Protein AF-A0A1Y5Q2L4-F1 (afdb_monomer_lite)

Radius of gyration: 28.0 Å; chains: 1; bounding box: 73×23×75 Å

Sequence (76 aa):
MRFRPQYVLIAFLALTLAACGSGMVKRVSEPAAGIQQLTVGNDGNWEVELRLRNYSSMPMRFDDIALASAMSSTHL

Secondary structure (DSSP, 8-state):
----HHHHHHHHHHHHHHHHS------PPPPEEEEEEEEE-TTS-EEEEEEEE--SSS------------------

Structure (mmCIF, N/CA/C/O backbone):
data_AF-A0A1Y5Q2L4-F1
#
_entry.id   AF-A0A1Y5Q2L4-F1
#
loop_
_atom_site.group_PDB
_atom_site.id
_atom_site.type_symbol
_atom_site.label_atom_id
_atom_site.label_alt_id
_atom_site.label_comp_id
_atom_site.label_asym_id
_atom_site.label_entity_id
_atom_site.label_seq_id
_atom_site.pdbx_PDB_ins_code
_atom_site.Cartn_x
_atom_site.Cartn_y
_atom_site.Cartn_z
_atom_site.occupancy
_atom_site.B_iso_or_equiv
_atom_site.auth_seq_id
_atom_site.auth_comp_id
_atom_site.auth_asym_id
_atom_site.auth_atom_id
_atom_site.pdbx_PDB_model_num
ATOM 1 N N . MET A 1 1 ? 48.845 -7.089 -35.546 1.00 52.12 1 MET A N 1
ATOM 2 C CA . MET A 1 1 ? 47.967 -7.748 -34.553 1.00 52.12 1 MET A CA 1
ATOM 3 C C . MET A 1 1 ? 46.813 -8.408 -35.294 1.00 52.12 1 MET A C 1
ATOM 5 O O . MET A 1 1 ? 46.028 -7.708 -35.917 1.00 52.12 1 MET A O 1
ATOM 9 N N . ARG A 1 2 ? 46.754 -9.742 -35.336 1.00 67.75 2 ARG A N 1
ATOM 10 C CA . ARG A 1 2 ? 45.701 -10.479 -36.054 1.00 67.75 2 ARG A CA 1
ATOM 11 C C . ARG A 1 2 ? 44.518 -10.628 -35.093 1.00 67.75 2 ARG A C 1
ATOM 13 O O . ARG A 1 2 ? 44.566 -11.461 -34.192 1.00 67.75 2 ARG A O 1
ATOM 20 N N . PHE A 1 3 ? 43.519 -9.755 -35.216 1.00 68.25 3 PHE A N 1
ATOM 21 C CA . PHE A 1 3 ? 42.329 -9.793 -34.365 1.00 68.25 3 PHE A CA 1
ATOM 22 C C . PHE A 1 3 ? 41.570 -11.093 -34.621 1.00 68.25 3 PHE A C 1
ATOM 24 O O . PHE A 1 3 ? 41.032 -11.315 -35.704 1.00 68.25 3 PHE A O 1
ATOM 31 N N . ARG A 1 4 ? 41.581 -11.991 -33.632 1.00 85.69 4 ARG A N 1
ATOM 32 C CA . ARG A 1 4 ? 40.840 -13.250 -33.716 1.00 85.69 4 ARG A CA 1
ATOM 33 C C . ARG A 1 4 ? 39.355 -12.923 -33.504 1.00 85.69 4 ARG A C 1
ATOM 35 O O . ARG A 1 4 ? 39.038 -12.292 -32.494 1.00 85.69 4 ARG A O 1
ATOM 42 N N . PRO A 1 5 ? 38.448 -13.361 -34.393 1.00 86.25 5 PRO A N 1
ATOM 43 C CA . PRO A 1 5 ? 37.027 -12.994 -34.350 1.00 86.25 5 PRO A CA 1
ATOM 44 C C . PRO A 1 5 ? 36.336 -13.398 -33.038 1.00 86.25 5 PRO A C 1
ATOM 46 O O . PRO A 1 5 ? 35.404 -12.735 -32.597 1.00 86.25 5 PRO A O 1
ATOM 49 N N . GLN A 1 6 ? 36.857 -14.420 -32.352 1.00 89.31 6 GLN A N 1
ATOM 50 C CA . GLN A 1 6 ? 36.422 -14.830 -31.014 1.00 89.31 6 GLN A CA 1
ATOM 51 C C . GLN A 1 6 ? 36.429 -13.687 -29.981 1.00 89.31 6 GLN A C 1
ATOM 53 O O . GLN A 1 6 ? 35.533 -13.616 -29.148 1.00 89.31 6 GLN A O 1
ATOM 58 N N . TYR A 1 7 ? 37.396 -12.763 -30.044 1.00 91.75 7 TYR A N 1
ATOM 59 C CA . TYR A 1 7 ? 37.481 -11.658 -29.083 1.00 91.75 7 TYR A CA 1
ATOM 60 C C . TYR A 1 7 ? 36.401 -10.603 -29.324 1.00 91.75 7 TYR A C 1
ATOM 62 O O . TYR A 1 7 ? 35.906 -10.013 -28.370 1.00 91.75 7 TYR A O 1
ATOM 70 N N . VAL A 1 8 ? 36.002 -10.408 -30.584 1.00 92.38 8 VAL A N 1
ATOM 71 C CA . VAL A 1 8 ? 34.897 -9.511 -30.949 1.00 92.38 8 VAL A CA 1
ATOM 72 C C . VAL A 1 8 ? 33.581 -10.068 -30.416 1.00 92.38 8 VAL A C 1
ATOM 74 O O . VAL A 1 8 ? 32.806 -9.330 -29.818 1.00 92.38 8 VAL A O 1
ATOM 77 N N . LEU A 1 9 ? 33.362 -11.379 -30.558 1.00 94.31 9 LEU A N 1
ATOM 78 C CA . LEU A 1 9 ? 32.160 -12.044 -30.055 1.00 94.31 9 LEU A CA 1
ATOM 79 C C . LEU A 1 9 ? 32.058 -11.955 -28.524 1.00 94.31 9 LEU A C 1
ATOM 81 O O . LEU A 1 9 ? 31.006 -11.609 -27.993 1.00 94.31 9 LEU A O 1
ATOM 85 N N . ILE A 1 10 ? 33.163 -12.218 -27.817 1.00 94.31 10 ILE A N 1
ATOM 86 C CA . ILE A 1 10 ? 33.217 -12.135 -26.350 1.00 94.31 10 ILE A CA 1
ATOM 87 C C . ILE A 1 10 ? 32.960 -10.701 -25.879 1.00 94.31 10 ILE A C 1
ATOM 89 O O . ILE A 1 10 ? 32.164 -10.495 -24.964 1.00 94.31 10 ILE A O 1
ATOM 93 N N . ALA A 1 11 ? 33.587 -9.707 -26.514 1.00 93.75 11 ALA A N 1
ATOM 94 C CA . ALA A 1 11 ? 33.375 -8.301 -26.175 1.00 93.75 11 ALA A CA 1
ATOM 95 C C . ALA A 1 11 ? 31.922 -7.864 -26.417 1.00 93.75 11 ALA A C 1
ATOM 97 O O . ALA A 1 11 ? 31.345 -7.159 -25.591 1.00 93.75 11 ALA A O 1
ATOM 98 N N . PHE A 1 12 ? 31.313 -8.322 -27.513 1.00 94.06 12 PHE A N 1
ATOM 99 C CA . PHE A 1 12 ? 29.915 -8.040 -27.821 1.00 94.06 12 PHE A CA 1
ATOM 100 C C . PHE A 1 12 ? 28.968 -8.657 -26.782 1.00 94.06 12 PHE A C 1
ATOM 102 O O . PHE A 1 12 ? 28.120 -7.952 -26.239 1.00 94.06 12 PHE A O 1
ATOM 109 N N . L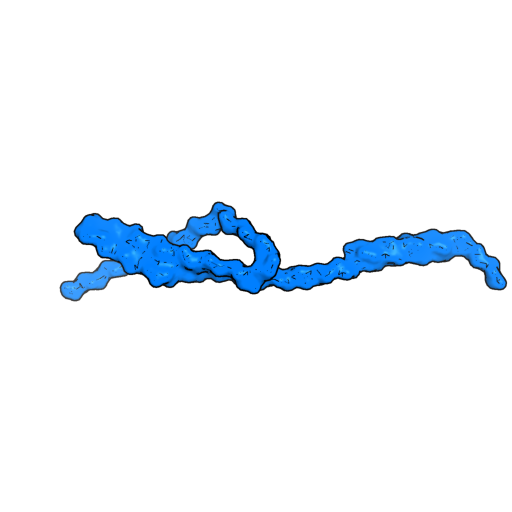EU A 1 13 ? 29.161 -9.933 -26.423 1.00 93.88 13 LEU A N 1
ATOM 110 C CA . LEU A 1 13 ? 28.382 -10.577 -25.359 1.00 93.88 13 LEU A CA 1
ATOM 111 C C . LEU A 1 13 ? 28.534 -9.843 -24.021 1.00 93.88 13 LEU A C 1
ATOM 113 O O . LEU A 1 13 ? 27.532 -9.557 -23.367 1.00 93.88 13 LEU A O 1
ATOM 117 N N . ALA A 1 14 ? 29.758 -9.481 -23.636 1.00 92.00 14 ALA A N 1
ATOM 118 C CA . ALA A 1 14 ? 30.012 -8.762 -22.389 1.00 92.00 14 ALA A CA 1
ATOM 119 C C . ALA A 1 14 ? 29.280 -7.408 -22.335 1.00 92.00 14 ALA A C 1
ATOM 121 O O . ALA A 1 14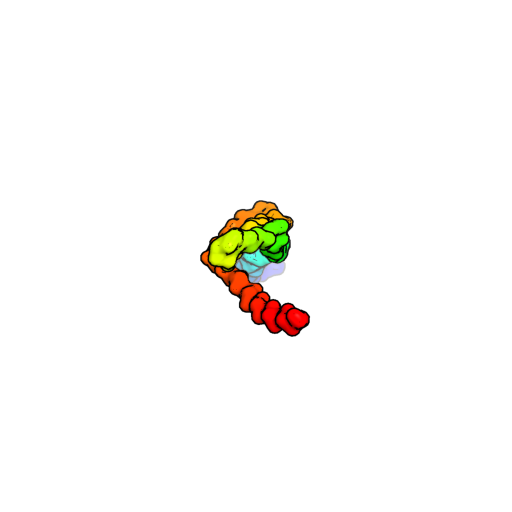 ? 28.688 -7.071 -21.309 1.00 92.00 14 ALA A O 1
ATOM 122 N N . LEU A 1 15 ? 29.256 -6.663 -23.446 1.00 91.56 15 LEU A N 1
ATOM 123 C CA . LEU A 1 15 ? 28.521 -5.398 -23.555 1.00 91.56 15 LEU A CA 1
ATOM 124 C C . LEU A 1 15 ? 27.006 -5.594 -23.435 1.00 91.56 15 LEU A C 1
ATOM 126 O O . LEU A 1 15 ? 26.346 -4.832 -22.730 1.00 91.56 15 LEU A O 1
ATOM 130 N N . THR A 1 16 ? 26.452 -6.629 -24.073 1.00 90.38 16 THR A N 1
ATOM 131 C CA . THR A 1 16 ? 25.013 -6.926 -23.963 1.00 90.38 16 THR A CA 1
ATOM 132 C C . THR A 1 16 ? 24.607 -7.329 -22.543 1.00 90.38 16 THR A C 1
ATOM 134 O O . THR A 1 16 ? 23.569 -6.883 -22.059 1.00 90.38 16 THR A O 1
ATOM 137 N N . LEU A 1 17 ? 25.446 -8.093 -21.831 1.00 89.25 17 LEU A N 1
ATOM 138 C CA . LEU A 1 17 ? 25.203 -8.451 -20.429 1.00 89.25 17 LEU A CA 1
ATOM 139 C C . LEU A 1 17 ? 25.265 -7.224 -19.510 1.00 89.25 17 LEU A C 1
ATOM 141 O O . LEU A 1 17 ? 24.415 -7.074 -18.632 1.00 89.25 17 LEU A O 1
ATOM 145 N N . ALA A 1 18 ? 26.232 -6.328 -19.728 1.00 86.62 18 ALA A N 1
ATOM 146 C CA . ALA A 1 18 ? 26.359 -5.095 -18.952 1.00 86.62 18 ALA A CA 1
ATOM 147 C C . ALA A 1 18 ? 25.145 -4.159 -19.122 1.00 86.62 18 ALA A C 1
ATOM 149 O O . ALA A 1 18 ? 24.774 -3.456 -18.182 1.00 86.62 18 ALA A O 1
ATOM 150 N N . ALA A 1 19 ? 24.492 -4.180 -20.288 1.00 82.69 19 ALA A N 1
ATOM 151 C CA . ALA A 1 19 ? 23.305 -3.372 -20.564 1.00 82.69 19 ALA A CA 1
ATOM 152 C C . ALA A 1 19 ? 22.027 -3.878 -19.865 1.00 82.69 19 ALA A C 1
ATOM 154 O O . ALA A 1 19 ? 21.139 -3.079 -19.581 1.00 82.69 19 ALA A O 1
ATOM 155 N N . CYS A 1 20 ? 21.925 -5.172 -19.542 1.00 81.31 20 CYS A N 1
ATOM 156 C CA . CYS A 1 20 ? 20.758 -5.718 -18.833 1.00 81.31 20 CYS A CA 1
ATOM 157 C C . CYS A 1 20 ? 20.725 -5.368 -17.334 1.00 81.31 20 CYS A C 1
ATOM 159 O O . CYS A 1 20 ? 19.660 -5.412 -16.723 1.00 81.31 20 CYS A O 1
ATOM 161 N N . GLY A 1 21 ? 21.871 -5.043 -16.727 1.00 69.81 21 GLY A N 1
ATOM 162 C CA . GLY A 1 21 ? 21.987 -4.804 -15.282 1.00 69.81 21 GLY A CA 1
ATOM 163 C C . GLY A 1 21 ? 21.969 -3.333 -14.857 1.00 69.81 21 GLY A C 1
ATOM 164 O O . GLY A 1 21 ? 21.939 -3.053 -13.662 1.00 69.81 21 GLY A O 1
ATOM 165 N N . SER A 1 22 ? 22.001 -2.385 -15.798 1.00 69.56 22 SER A N 1
ATOM 166 C CA . SER A 1 22 ? 22.192 -0.951 -15.515 1.00 69.56 22 SER A CA 1
ATOM 167 C C . SER A 1 22 ? 20.897 -0.168 -15.250 1.00 69.56 22 SER A C 1
ATOM 169 O O . SER A 1 22 ? 20.894 1.064 -15.272 1.00 69.56 22 SER A O 1
ATOM 171 N N . GLY A 1 23 ? 19.787 -0.861 -14.986 1.00 73.38 23 GLY A N 1
ATOM 172 C CA . GLY A 1 23 ? 18.514 -0.225 -14.655 1.00 73.38 23 GLY A CA 1
ATOM 173 C C . GLY A 1 23 ? 18.592 0.588 -13.359 1.00 73.38 23 GLY A C 1
ATOM 174 O O . GLY A 1 23 ? 19.160 0.151 -12.360 1.00 73.38 23 GLY A O 1
ATOM 175 N N . MET A 1 24 ? 17.992 1.781 -13.359 1.00 72.81 24 MET A N 1
ATOM 176 C CA . MET A 1 24 ? 17.875 2.619 -12.166 1.00 72.81 24 MET A CA 1
ATOM 177 C C . MET A 1 24 ? 17.143 1.847 -11.062 1.00 72.81 24 MET A C 1
ATOM 179 O O . MET A 1 24 ? 15.987 1.458 -11.238 1.00 72.81 24 MET A O 1
ATOM 183 N N . VAL A 1 25 ? 17.796 1.638 -9.914 1.00 72.06 25 VAL A N 1
ATOM 184 C CA . VAL A 1 25 ? 17.156 1.020 -8.746 1.00 72.06 25 VAL A CA 1
ATOM 185 C C . VAL A 1 25 ? 16.034 1.944 -8.275 1.00 72.06 25 VAL A C 1
ATOM 187 O O . VAL A 1 25 ? 16.281 2.977 -7.648 1.00 72.06 25 VAL A O 1
ATOM 190 N N . LYS A 1 26 ? 14.785 1.585 -8.592 1.00 71.00 26 LYS A N 1
ATOM 191 C CA . LYS A 1 26 ? 13.599 2.272 -8.080 1.00 71.00 26 LYS A CA 1
ATOM 192 C C . LYS A 1 26 ? 13.571 2.101 -6.564 1.00 71.00 26 LYS A C 1
ATOM 194 O O . LYS A 1 26 ? 13.331 1.004 -6.068 1.00 71.00 26 LYS A O 1
ATOM 199 N N . ARG A 1 27 ? 13.805 3.183 -5.820 1.00 78.06 27 ARG A N 1
ATOM 200 C CA . ARG A 1 27 ? 13.631 3.167 -4.365 1.00 78.06 27 ARG A CA 1
ATOM 201 C C . ARG A 1 27 ? 12.141 3.211 -4.050 1.00 78.06 27 ARG A C 1
ATOM 203 O O . ARG A 1 27 ? 11.504 4.252 -4.186 1.00 78.06 27 ARG A O 1
ATOM 210 N N . VAL A 1 28 ? 11.591 2.059 -3.692 1.00 79.75 28 VAL A N 1
ATOM 211 C CA . VAL A 1 28 ? 10.228 1.948 -3.174 1.00 79.75 28 VAL A CA 1
ATOM 212 C C . VAL A 1 28 ? 10.300 2.168 -1.668 1.00 79.75 28 VAL A C 1
ATOM 214 O O . VAL A 1 28 ? 11.066 1.495 -0.985 1.00 79.75 28 VAL A O 1
ATOM 217 N N . SER A 1 29 ? 9.559 3.155 -1.174 1.00 85.00 29 SER A N 1
ATOM 218 C CA . SER A 1 29 ? 9.406 3.386 0.262 1.00 85.00 29 SER A CA 1
ATOM 219 C C . SER A 1 29 ? 8.402 2.386 0.821 1.00 85.00 29 SER A C 1
ATOM 221 O O . SER A 1 29 ? 7.399 2.104 0.162 1.00 85.00 29 SER A O 1
ATOM 223 N N . GLU A 1 30 ? 8.648 1.901 2.035 1.00 85.56 30 GLU A N 1
ATOM 224 C CA . GLU A 1 30 ? 7.716 1.010 2.725 1.00 85.56 30 GLU A CA 1
ATOM 225 C C . GLU A 1 30 ? 6.333 1.687 2.867 1.00 85.56 30 GLU A C 1
ATOM 227 O O . GLU A 1 30 ? 6.267 2.865 3.257 1.00 85.56 30 GLU A O 1
ATOM 232 N N . PRO A 1 31 ? 5.226 0.996 2.537 1.00 85.25 31 PRO A N 1
ATOM 233 C CA . PRO A 1 31 ? 3.887 1.483 2.840 1.00 85.25 31 PRO A CA 1
ATOM 234 C C . PRO A 1 31 ? 3.688 1.725 4.332 1.00 85.25 31 PRO A C 1
ATOM 236 O O . PRO A 1 31 ? 4.240 1.020 5.172 1.00 85.25 31 PRO A O 1
ATOM 239 N N . ALA A 1 32 ? 2.804 2.662 4.672 1.00 90.19 32 ALA A N 1
ATOM 240 C CA . ALA A 1 32 ? 2.355 2.825 6.049 1.00 90.19 32 ALA A CA 1
ATOM 241 C C . ALA A 1 32 ? 0.833 2.744 6.155 1.00 90.19 32 ALA A C 1
ATOM 243 O O . ALA A 1 32 ? 0.110 3.357 5.368 1.00 90.19 32 ALA A O 1
ATOM 244 N N . ALA A 1 33 ? 0.355 2.055 7.187 1.00 92.81 33 ALA A N 1
ATOM 245 C CA . ALA A 1 33 ? -1.032 2.079 7.629 1.00 92.81 33 ALA A CA 1
ATOM 246 C C . ALA A 1 33 ? -1.104 2.732 9.015 1.00 92.81 33 ALA A C 1
ATOM 248 O O . ALA A 1 33 ? -0.201 2.570 9.836 1.00 92.81 33 ALA A O 1
ATOM 249 N N . GLY A 1 34 ? -2.154 3.505 9.277 1.00 92.12 34 GLY A N 1
ATOM 250 C CA . GLY A 1 34 ? -2.411 4.061 10.604 1.00 92.12 34 GLY A CA 1
ATOM 251 C C . GLY A 1 34 ? -3.901 4.158 10.885 1.00 92.12 34 GLY A C 1
ATOM 252 O O . GLY A 1 34 ? -4.678 4.431 9.972 1.00 92.12 34 GLY A O 1
ATOM 253 N N . ILE A 1 35 ? -4.279 3.950 12.143 1.00 93.06 35 ILE A N 1
ATOM 254 C CA . ILE A 1 35 ? -5.644 4.182 12.615 1.00 93.06 35 ILE A CA 1
ATOM 255 C C . ILE A 1 35 ? -5.817 5.686 12.791 1.00 93.06 35 ILE A C 1
ATOM 257 O O . ILE A 1 35 ? -5.045 6.332 13.497 1.00 93.06 35 ILE A O 1
ATOM 261 N N . GLN A 1 36 ? -6.809 6.236 12.110 1.00 94.69 36 GLN A N 1
ATOM 262 C CA . GLN A 1 36 ? -7.189 7.639 12.217 1.00 94.69 36 GLN A CA 1
ATOM 263 C C . GLN A 1 36 ? -8.157 7.849 13.367 1.00 94.69 36 GLN A C 1
ATOM 265 O O . GLN A 1 36 ? -8.009 8.788 14.144 1.00 94.69 36 GLN A O 1
ATOM 270 N N . GLN A 1 37 ? -9.136 6.954 13.460 1.00 95.00 37 GLN A N 1
ATOM 271 C CA . GLN A 1 37 ? -10.196 7.027 14.441 1.00 95.00 37 GLN A CA 1
ATOM 272 C C . GLN A 1 37 ? -10.673 5.624 14.799 1.00 95.00 37 GLN A C 1
ATOM 274 O O . GLN A 1 37 ? -10.716 4.728 13.954 1.00 95.00 37 GLN A O 1
ATOM 279 N N . LEU A 1 38 ? -11.032 5.470 16.069 1.00 94.44 38 LEU A N 1
ATOM 280 C CA . LEU A 1 38 ? -11.781 4.339 16.587 1.00 94.44 38 LEU A CA 1
ATOM 281 C C . LEU A 1 38 ? -13.017 4.900 17.287 1.00 94.44 38 LEU A C 1
ATOM 283 O O . LEU A 1 38 ? -12.890 5.642 18.262 1.00 94.44 38 LEU A O 1
ATOM 287 N N . THR A 1 39 ? -14.194 4.548 16.789 1.00 94.81 39 THR A N 1
ATOM 288 C CA . THR A 1 39 ? -15.473 4.958 17.367 1.00 94.81 39 THR A CA 1
ATOM 289 C C . THR A 1 39 ? -16.184 3.736 17.918 1.00 94.81 39 THR A C 1
ATOM 291 O O . THR A 1 39 ? -16.310 2.726 17.231 1.00 94.81 39 THR A O 1
ATOM 294 N N . VAL A 1 40 ? -16.659 3.835 19.158 1.00 93.75 40 VAL A N 1
ATOM 295 C CA . VAL A 1 40 ? -17.515 2.820 19.776 1.00 93.75 40 VAL A CA 1
ATOM 296 C C . VAL A 1 40 ? -18.947 3.338 19.740 1.00 93.75 40 VAL A C 1
ATOM 298 O O . VAL A 1 40 ? -19.251 4.374 20.331 1.00 93.75 40 VAL A O 1
ATOM 301 N N . GLY A 1 41 ? -19.805 2.638 19.006 1.00 91.00 41 GLY A N 1
ATOM 302 C CA . GLY A 1 41 ? -21.231 2.904 18.919 1.00 91.00 41 GLY A CA 1
ATOM 303 C C . GLY A 1 41 ? -21.960 2.538 20.208 1.00 91.00 41 GLY A C 1
ATOM 304 O O . GLY A 1 41 ? -21.515 1.705 20.999 1.00 91.00 41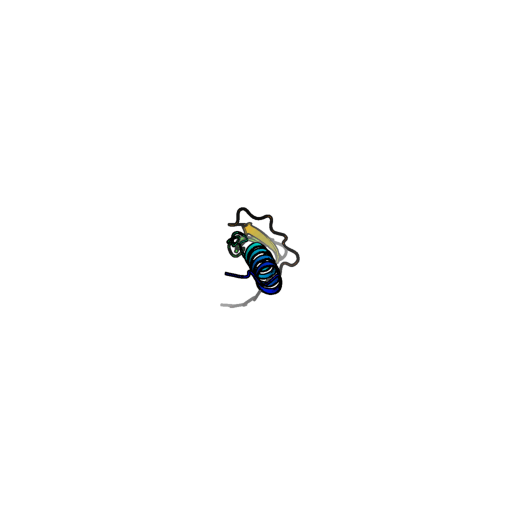 GLY A O 1
ATOM 305 N N . ASN A 1 42 ? -23.122 3.154 20.414 1.00 92.62 42 ASN A N 1
ATOM 306 C CA . ASN A 1 42 ? -23.968 2.924 21.589 1.00 92.62 42 ASN A CA 1
ATOM 307 C C . ASN A 1 42 ? -24.525 1.491 21.673 1.00 92.62 42 ASN A C 1
ATOM 309 O O . ASN A 1 42 ? -24.979 1.071 22.733 1.00 92.62 42 ASN A O 1
ATOM 313 N N . ASP A 1 43 ? -24.503 0.760 20.564 1.00 91.25 43 ASP A N 1
ATOM 314 C CA . ASP A 1 43 ? -24.862 -0.653 20.432 1.00 91.25 43 ASP A CA 1
ATOM 315 C C . ASP A 1 43 ? -23.666 -1.601 20.649 1.00 91.25 43 ASP A C 1
ATOM 317 O O . ASP A 1 43 ? -23.821 -2.818 20.574 1.00 91.25 43 ASP A O 1
ATOM 321 N N . GLY A 1 44 ? -22.477 -1.057 20.928 1.00 88.19 44 GLY A N 1
ATOM 322 C CA . GLY A 1 44 ? -21.241 -1.816 21.091 1.00 88.19 44 GLY A CA 1
ATOM 323 C C . GLY A 1 44 ? -20.512 -2.126 19.782 1.00 88.19 44 GLY A C 1
ATOM 324 O O . GLY A 1 44 ? -19.476 -2.790 19.836 1.00 88.19 44 GLY A O 1
ATOM 325 N N . ASN A 1 45 ? -20.988 -1.640 18.629 1.00 90.62 45 ASN A N 1
ATOM 326 C CA . ASN A 1 45 ? -20.258 -1.766 17.365 1.00 90.62 45 ASN A CA 1
ATOM 327 C C . ASN A 1 45 ? -19.032 -0.853 17.330 1.00 90.62 45 ASN A C 1
ATOM 329 O O . ASN A 1 45 ? -19.020 0.219 17.931 1.00 90.62 45 ASN A O 1
ATOM 333 N N . TRP A 1 46 ? -17.973 -1.293 16.651 1.00 92.69 46 TRP A N 1
ATOM 334 C CA . TRP A 1 46 ? -16.727 -0.536 16.531 1.00 92.69 46 TRP A CA 1
ATOM 335 C C . TRP A 1 46 ? -16.518 -0.139 15.074 1.00 92.69 46 TRP A C 1
ATOM 337 O O . TRP A 1 46 ? -16.508 -0.992 14.187 1.00 92.69 46 TRP A O 1
ATOM 347 N N . GLU A 1 47 ? -16.320 1.151 14.835 1.00 94.06 47 GLU A N 1
ATOM 348 C CA . GLU A 1 47 ? -15.941 1.693 13.535 1.00 94.06 47 GLU A CA 1
ATOM 349 C C . GLU A 1 47 ? -14.468 2.106 13.581 1.00 94.06 47 GLU A C 1
ATOM 351 O O . GLU A 1 47 ? -14.049 2.863 14.461 1.00 94.06 47 GLU A O 1
ATOM 356 N N . VAL A 1 48 ? -13.669 1.583 12.647 1.00 93.94 48 VAL A N 1
ATOM 357 C CA . VAL A 1 48 ? -12.232 1.866 12.550 1.00 93.94 48 VAL A CA 1
ATOM 358 C C . VAL A 1 48 ? -11.946 2.548 11.227 1.00 93.94 48 VAL A C 1
ATOM 360 O O . VAL A 1 48 ? -12.072 1.942 10.163 1.00 93.94 48 VAL A O 1
ATOM 363 N N . GLU A 1 49 ? -11.496 3.795 11.290 1.00 95.69 49 GLU A N 1
ATOM 364 C CA . GLU A 1 49 ? -11.032 4.513 10.110 1.00 95.69 49 GLU A CA 1
ATOM 365 C C . GLU A 1 49 ? -9.523 4.294 9.939 1.00 95.69 49 GLU A C 1
ATOM 367 O O . GLU A 1 49 ? -8.717 4.655 10.802 1.00 95.69 49 GLU A O 1
ATOM 372 N N . LEU A 1 50 ? -9.126 3.706 8.809 1.00 94.12 50 LEU A N 1
ATOM 373 C CA . LEU A 1 50 ? -7.730 3.437 8.465 1.00 94.12 50 LEU A CA 1
ATOM 374 C C . LEU A 1 50 ? -7.241 4.398 7.380 1.00 94.12 50 LEU A C 1
ATOM 376 O O . LEU A 1 50 ? -7.877 4.564 6.340 1.00 94.12 50 LEU A O 1
ATOM 380 N N . ARG A 1 51 ? -6.050 4.971 7.574 1.00 93.62 51 ARG A N 1
ATOM 381 C CA . ARG A 1 51 ? -5.336 5.744 6.551 1.00 93.62 51 ARG A CA 1
ATOM 382 C C . ARG A 1 51 ? -4.134 4.967 6.039 1.00 93.62 51 ARG A C 1
ATOM 384 O O . ARG A 1 51 ? -3.103 4.876 6.713 1.00 93.62 51 ARG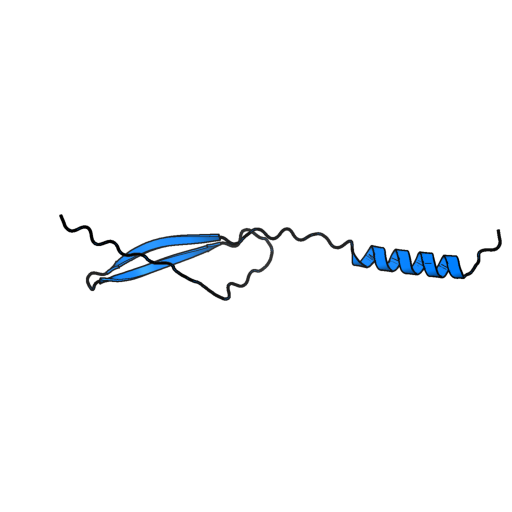 A O 1
ATOM 391 N N . LEU A 1 52 ? -4.260 4.485 4.809 1.00 92.88 52 LEU A N 1
ATOM 392 C CA . LEU A 1 52 ? -3.166 3.919 4.028 1.00 92.88 52 LEU A CA 1
ATOM 393 C C . LEU A 1 52 ? -2.384 5.050 3.352 1.00 92.88 52 LEU A C 1
ATOM 395 O O . LEU A 1 52 ? -2.974 5.980 2.800 1.00 92.88 52 LEU A O 1
ATOM 399 N N . ARG A 1 53 ? -1.052 5.001 3.417 1.00 92.69 53 ARG A N 1
ATOM 400 C CA . ARG A 1 53 ? -0.165 6.030 2.860 1.00 92.69 53 ARG A CA 1
ATOM 401 C C . ARG A 1 53 ? 0.888 5.393 1.971 1.00 92.69 53 ARG A C 1
ATOM 403 O O . ARG A 1 53 ? 1.656 4.540 2.413 1.00 92.69 53 ARG A O 1
ATOM 410 N N . ASN A 1 54 ? 0.941 5.870 0.731 1.00 91.75 54 ASN A N 1
ATOM 411 C CA . ASN A 1 54 ? 2.015 5.576 -0.202 1.00 91.75 54 ASN A CA 1
ATOM 412 C C . ASN A 1 54 ? 3.027 6.729 -0.176 1.00 91.75 54 ASN A C 1
ATOM 414 O O . ASN A 1 54 ? 2.729 7.833 -0.627 1.00 91.75 54 ASN A O 1
ATOM 418 N N . TYR A 1 55 ? 4.215 6.471 0.365 1.00 90.62 55 TYR A N 1
ATOM 419 C CA . TYR A 1 55 ? 5.327 7.429 0.391 1.00 90.62 55 TYR A CA 1
ATOM 420 C C . TYR A 1 55 ? 6.269 7.294 -0.814 1.00 90.62 55 TYR A C 1
ATOM 422 O O . TYR A 1 55 ? 7.358 7.870 -0.831 1.00 90.62 55 TYR A O 1
ATOM 430 N N . SER A 1 56 ? 5.885 6.494 -1.804 1.00 84.25 56 SER A N 1
ATOM 431 C CA . SER A 1 56 ? 6.639 6.233 -3.019 1.00 84.25 56 SER A CA 1
ATOM 432 C C . SER A 1 56 ? 5.978 6.925 -4.214 1.00 84.25 56 SER A C 1
ATOM 434 O O . SER A 1 56 ? 4.758 7.038 -4.291 1.00 84.25 56 SER A O 1
ATOM 436 N N . SER A 1 57 ? 6.775 7.349 -5.197 1.00 86.06 57 SER A N 1
ATOM 437 C CA . SER A 1 57 ? 6.263 7.825 -6.494 1.00 86.06 57 SER A CA 1
ATOM 438 C C . SER A 1 57 ? 5.805 6.681 -7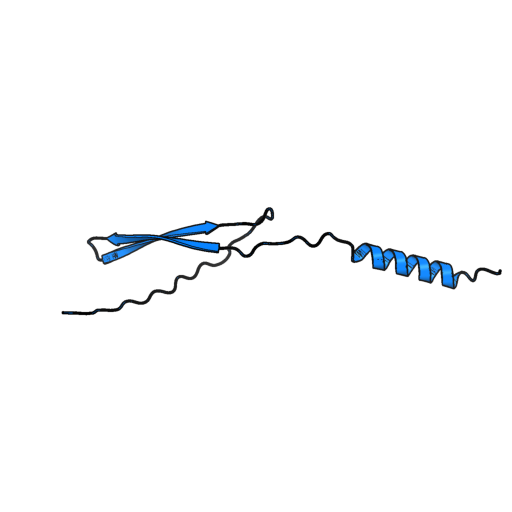.409 1.00 86.06 57 SER A C 1
ATOM 440 O O . SER A 1 57 ? 5.395 6.892 -8.551 1.00 86.06 57 SER A O 1
ATOM 442 N N . MET A 1 58 ? 5.900 5.448 -6.919 1.00 86.94 58 MET A N 1
ATOM 443 C CA . MET A 1 58 ? 5.521 4.225 -7.599 1.00 86.94 58 MET A CA 1
ATOM 444 C C . MET A 1 58 ? 4.070 3.891 -7.240 1.00 86.94 58 MET A C 1
ATOM 446 O O . MET A 1 58 ? 3.694 4.027 -6.073 1.00 86.94 58 MET A O 1
ATOM 450 N N . PRO A 1 59 ? 3.249 3.423 -8.197 1.00 87.44 59 PRO A N 1
ATOM 451 C CA . PRO A 1 59 ? 1.915 2.938 -7.878 1.00 87.44 59 PRO A CA 1
ATOM 452 C C . PRO A 1 59 ? 2.014 1.727 -6.948 1.00 87.44 59 PRO A C 1
ATOM 454 O O . PRO A 1 59 ? 2.889 0.877 -7.110 1.00 87.44 59 PRO A O 1
ATOM 457 N N . MET A 1 60 ? 1.104 1.663 -5.982 1.00 87.75 60 MET A N 1
ATOM 458 C CA . MET A 1 60 ? 1.045 0.611 -4.978 1.00 87.75 60 MET A CA 1
ATOM 459 C C . MET A 1 60 ? -0.348 -0.003 -4.976 1.00 87.75 60 MET A C 1
ATOM 461 O O . MET A 1 60 ? -1.344 0.708 -5.125 1.00 87.75 60 MET A O 1
ATOM 465 N N . ARG A 1 61 ? -0.402 -1.322 -4.808 1.00 89.81 61 ARG A N 1
ATOM 466 C CA . ARG A 1 61 ? -1.633 -2.087 -4.649 1.00 89.81 61 ARG A CA 1
ATOM 467 C C . ARG A 1 61 ? -1.648 -2.672 -3.241 1.00 89.81 61 ARG A C 1
ATOM 469 O O . ARG A 1 61 ? -0.642 -3.220 -2.804 1.00 89.81 61 ARG A O 1
ATOM 476 N N . PHE A 1 62 ? -2.765 -2.506 -2.545 1.00 88.69 62 PHE A N 1
ATOM 477 C CA . PHE A 1 62 ? -3.014 -3.132 -1.251 1.00 88.69 62 PHE A CA 1
ATOM 478 C C . PHE A 1 62 ? -3.959 -4.301 -1.499 1.00 88.69 62 PHE A C 1
ATOM 480 O O . PHE A 1 62 ? -5.092 -4.077 -1.922 1.00 88.69 62 PHE A O 1
ATOM 487 N N . ASP A 1 63 ? -3.468 -5.524 -1.317 1.00 91.19 63 ASP A N 1
ATOM 488 C CA . ASP A 1 63 ? -4.251 -6.733 -1.586 1.00 91.19 63 ASP A CA 1
ATOM 489 C C . ASP A 1 63 ? -4.997 -7.220 -0.338 1.00 91.19 63 ASP A C 1
ATOM 491 O O . ASP A 1 63 ? -6.178 -7.537 -0.431 1.00 91.19 63 ASP A O 1
ATOM 495 N N . ASP A 1 64 ? -4.351 -7.174 0.831 1.00 90.88 64 ASP A N 1
ATOM 496 C CA . ASP A 1 64 ? -4.931 -7.596 2.106 1.00 90.88 64 ASP A CA 1
ATOM 497 C C . ASP A 1 64 ? -4.770 -6.523 3.188 1.00 90.88 64 ASP A C 1
ATOM 499 O O . ASP A 1 64 ? -3.774 -5.795 3.246 1.00 90.88 64 ASP A O 1
ATOM 503 N N . ILE A 1 65 ? -5.757 -6.454 4.084 1.00 89.00 65 ILE A N 1
ATOM 504 C CA . ILE A 1 65 ? -5.721 -5.632 5.294 1.00 89.00 65 ILE A CA 1
ATOM 505 C C . ILE A 1 65 ? -6.094 -6.529 6.471 1.00 89.00 65 ILE A C 1
ATOM 507 O O . ILE A 1 65 ? -7.182 -7.099 6.505 1.00 89.00 65 ILE A O 1
ATOM 511 N N . ALA A 1 66 ? -5.199 -6.625 7.453 1.00 91.25 66 ALA A N 1
ATOM 512 C CA . ALA A 1 66 ? -5.434 -7.348 8.695 1.00 91.25 66 ALA A CA 1
ATOM 513 C C . ALA A 1 66 ? -5.446 -6.368 9.873 1.00 91.25 66 ALA A C 1
ATOM 515 O O . ALA A 1 66 ? -4.540 -5.546 10.015 1.00 91.25 66 ALA A O 1
ATOM 516 N N . LEU A 1 67 ? -6.461 -6.473 10.730 1.00 89.50 67 LEU A N 1
ATOM 517 C CA . LEU A 1 67 ? -6.557 -5.718 11.974 1.00 89.50 67 LEU A CA 1
ATOM 518 C C . LEU A 1 67 ? -6.428 -6.686 13.151 1.00 89.50 67 LEU A C 1
ATOM 520 O O . LEU A 1 67 ? -7.269 -7.561 13.335 1.00 89.50 67 LEU A O 1
ATOM 524 N N . ALA A 1 68 ? -5.378 -6.520 13.952 1.00 91.69 68 ALA A N 1
ATOM 525 C CA . ALA A 1 68 ? -5.232 -7.239 15.210 1.00 91.69 68 ALA A CA 1
ATOM 526 C C . ALA A 1 68 ? -5.915 -6.442 16.329 1.00 91.69 68 ALA A C 1
ATOM 528 O O . ALA A 1 68 ? -5.504 -5.324 16.639 1.00 91.69 68 ALA A O 1
ATOM 529 N N . SER A 1 69 ? -6.952 -7.017 16.936 1.00 86.94 69 SER A N 1
ATOM 530 C CA . SER A 1 69 ? -7.705 -6.405 18.033 1.00 86.94 69 SER A CA 1
ATOM 531 C C . SER A 1 69 ? -7.564 -7.221 19.314 1.00 86.94 69 SER A C 1
ATOM 533 O O . SER A 1 69 ? -7.712 -8.442 19.292 1.00 86.94 69 SER A O 1
ATOM 535 N N . ALA A 1 70 ? -7.340 -6.543 20.437 1.00 88.62 70 ALA A N 1
ATOM 536 C CA . ALA A 1 70 ? -7.390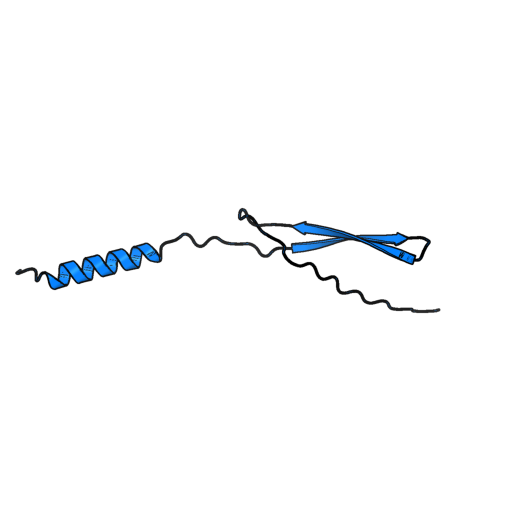 -7.134 21.768 1.00 88.62 70 ALA A CA 1
ATOM 537 C C . ALA A 1 70 ? -8.363 -6.332 22.636 1.00 88.62 70 ALA A C 1
ATOM 539 O O . ALA A 1 70 ? -8.366 -5.102 22.599 1.00 88.62 70 ALA A O 1
ATOM 540 N N . MET A 1 71 ? -9.185 -7.029 23.415 1.00 85.38 71 MET A N 1
ATOM 541 C CA . MET A 1 71 ? -10.134 -6.426 24.349 1.00 85.38 71 MET A CA 1
ATOM 542 C C . MET A 1 71 ? -9.712 -6.819 25.761 1.00 85.38 71 MET A C 1
ATOM 544 O O . MET A 1 71 ? -9.538 -8.001 26.049 1.00 85.38 71 MET A O 1
ATOM 548 N N . SER A 1 72 ? -9.530 -5.829 26.633 1.00 86.81 72 SER A N 1
ATOM 549 C CA . SER A 1 72 ? -9.268 -6.046 28.055 1.00 86.81 72 SER A CA 1
ATOM 550 C C . SER A 1 72 ? -10.415 -5.453 28.860 1.00 86.81 72 SER A C 1
ATOM 552 O O . SER A 1 72 ? -10.762 -4.288 28.676 1.00 86.81 72 SER A O 1
ATOM 554 N N . SER A 1 73 ? -11.010 -6.258 29.735 1.00 82.25 73 SER A N 1
ATOM 555 C CA . SER A 1 73 ? -12.088 -5.835 30.625 1.00 82.25 73 SER A CA 1
ATOM 556 C C . SER A 1 73 ? -11.525 -5.647 32.030 1.00 82.25 73 SER A C 1
ATOM 558 O O . SER A 1 73 ? -11.423 -6.609 32.790 1.00 82.25 73 SER A O 1
ATOM 560 N N . THR A 1 74 ? -11.174 -4.412 32.385 1.00 83.00 74 THR A N 1
ATOM 561 C CA . THR A 1 74 ? -10.860 -4.054 33.774 1.00 83.00 74 THR A CA 1
ATOM 562 C C . THR A 1 74 ? -12.136 -3.543 34.435 1.00 83.00 74 THR A C 1
ATOM 564 O O . THR A 1 74 ? -12.516 -2.391 34.248 1.00 83.00 74 THR A O 1
ATOM 567 N N . HIS A 1 75 ? -12.812 -4.414 35.183 1.00 67.44 75 HIS A N 1
ATOM 568 C CA . HIS A 1 75 ? -13.879 -4.014 36.099 1.00 67.44 75 HIS A CA 1
ATOM 569 C C . HIS A 1 75 ? -13.238 -3.506 37.401 1.00 67.44 75 HIS A C 1
ATOM 571 O O . HIS A 1 75 ? -12.506 -4.257 38.048 1.00 67.44 75 HIS A O 1
ATOM 577 N N . LEU A 1 76 ? -13.483 -2.237 37.742 1.00 53.62 76 LEU A N 1
ATOM 578 C CA . LEU A 1 76 ? -13.284 -1.680 39.086 1.00 53.62 76 LEU A CA 1
ATOM 579 C C . LEU A 1 76 ? -14.585 -1.797 39.884 1.00 53.62 76 LEU A C 1
ATOM 581 O O . LEU A 1 76 ? -15.660 -1.645 39.257 1.00 53.62 76 LEU A O 1
#

Organism: NCBI:txid165438

Foldseek 3Di:
DPDDVVVVVVVVVVVVVVVVPPDDPQDFDDKDKDWPDWDQDPVRDIDTDMDIDGPGPDDDDDDDDDDDDDDDDDDD

pLDDT: mean 86.51, std 9.23, range [52.12, 95.69]